Protein AF-A0A0J1GA18-F1 (afdb_monomer_lite)

pLDDT: mean 89.22, std 6.82, range [59.28, 95.38]

Sequence (38 aa):
MIPAPIHIGQNVWVGSNATILSGVTIGDGAVIAAGGIC

Secondary structure (DSSP, 8-state):
--PPPPEE-TT-EE-TT-B--TT-EEPTT-EEPTT-B-

Radius of gyration: 10.0 Å; chains: 1; bounding box: 19×16×28 Å

Structure (mmCIF, N/CA/C/O backbone):
data_AF-A0A0J1GA18-F1
#
_entry.id   AF-A0A0J1GA18-F1
#
loop_
_atom_site.group_PDB
_atom_site.id
_atom_site.type_symbol
_atom_site.label_atom_id
_atom_site.label_alt_id
_atom_site.label_comp_id
_atom_site.label_asym_id
_atom_site.label_entity_id
_atom_site.label_seq_id
_atom_site.pdbx_PDB_ins_code
_atom_site.Cartn_x
_atom_site.Cartn_y
_atom_site.Cartn_z
_atom_site.occupancy
_atom_site.B_iso_or_equiv
_atom_site.auth_seq_id
_atom_site.auth_comp_id
_atom_site.auth_asym_id
_atom_site.auth_atom_id
_atom_site.pdbx_PDB_model_num
ATOM 1 N N . MET A 1 1 ? 0.570 -0.826 21.416 1.00 59.28 1 MET A N 1
ATOM 2 C CA . MET A 1 1 ? 0.350 -0.411 20.014 1.00 59.28 1 MET A CA 1
ATOM 3 C C . MET A 1 1 ? -1.111 -0.029 19.866 1.00 59.28 1 MET A C 1
ATOM 5 O O . MET A 1 1 ? -1.958 -0.864 20.148 1.00 59.28 1 MET A O 1
ATOM 9 N N . ILE A 1 2 ? -1.402 1.234 19.553 1.00 80.44 2 ILE A N 1
ATOM 10 C CA . ILE A 1 2 ? -2.777 1.707 19.339 1.00 80.44 2 ILE A CA 1
ATOM 11 C C . ILE A 1 2 ? -3.061 1.507 17.844 1.00 80.44 2 ILE A C 1
ATOM 13 O O . ILE A 1 2 ? -2.348 2.106 17.040 1.00 80.44 2 ILE A O 1
ATOM 17 N N . PRO A 1 3 ? -4.007 0.642 17.443 1.00 78.25 3 PRO A N 1
ATOM 18 C CA . PRO A 1 3 ? -4.347 0.485 16.035 1.00 78.25 3 PRO A CA 1
ATOM 19 C C . PRO A 1 3 ? -4.949 1.792 15.508 1.00 78.25 3 PRO A C 1
ATOM 21 O O . PRO A 1 3 ? -5.968 2.257 16.015 1.00 78.25 3 PRO A O 1
ATOM 24 N N . ALA A 1 4 ? -4.303 2.388 14.505 1.00 88.31 4 ALA A N 1
ATOM 25 C CA . ALA A 1 4 ? -4.834 3.526 13.762 1.00 88.31 4 ALA A CA 1
ATOM 26 C C . ALA A 1 4 ? -5.376 3.041 12.406 1.00 88.31 4 ALA A C 1
ATOM 28 O O . ALA A 1 4 ? -4.730 2.202 11.767 1.00 88.31 4 ALA A O 1
ATOM 29 N N . PRO A 1 5 ? -6.551 3.530 11.971 1.00 89.94 5 PRO A N 1
ATOM 30 C CA . PRO A 1 5 ? -7.166 3.107 10.720 1.00 89.94 5 PRO A CA 1
ATOM 31 C C . PRO A 1 5 ? -6.287 3.480 9.523 1.00 89.94 5 PRO A C 1
ATOM 33 O O . PRO A 1 5 ? -5.625 4.518 9.522 1.00 89.94 5 PRO A O 1
ATOM 36 N N . ILE A 1 6 ? -6.294 2.620 8.508 1.00 92.56 6 ILE A N 1
ATOM 37 C CA . ILE A 1 6 ? -5.675 2.878 7.209 1.00 92.56 6 ILE A CA 1
ATOM 38 C C . ILE A 1 6 ? -6.810 3.203 6.244 1.00 92.56 6 ILE A C 1
ATOM 40 O O . ILE A 1 6 ? -7.748 2.416 6.107 1.00 92.56 6 ILE A O 1
ATOM 44 N N . HIS A 1 7 ? -6.730 4.349 5.578 1.00 93.19 7 HIS A N 1
ATOM 45 C CA . HIS A 1 7 ? -7.685 4.712 4.536 1.00 93.19 7 HIS A CA 1
ATOM 46 C C . HIS A 1 7 ? -7.101 4.355 3.177 1.00 93.19 7 HIS A C 1
ATOM 48 O O . HIS A 1 7 ? -6.013 4.810 2.839 1.00 93.19 7 HIS A O 1
ATOM 54 N N . ILE A 1 8 ? -7.822 3.544 2.404 1.00 92.06 8 ILE A N 1
ATOM 55 C CA . ILE A 1 8 ? -7.445 3.184 1.037 1.00 92.06 8 ILE A CA 1
ATOM 56 C C . ILE A 1 8 ? -8.540 3.680 0.101 1.00 92.06 8 ILE A C 1
ATOM 58 O O . ILE A 1 8 ? -9.698 3.288 0.242 1.00 92.06 8 ILE A O 1
ATOM 62 N N . GLY A 1 9 ? -8.163 4.560 -0.823 1.00 93.25 9 GLY A N 1
ATOM 63 C CA . GLY A 1 9 ? -9.041 5.078 -1.863 1.00 93.25 9 GLY A CA 1
ATOM 64 C C . GLY A 1 9 ? -9.452 4.029 -2.900 1.00 93.25 9 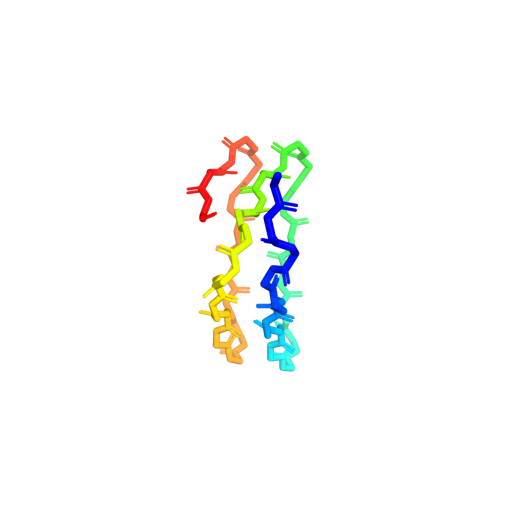GLY A C 1
ATOM 65 O O . GLY A 1 9 ? -9.105 2.848 -2.845 1.00 93.25 9 GLY A O 1
ATOM 66 N N . GLN A 1 10 ? -10.214 4.479 -3.884 1.00 95.31 10 GLN A N 1
ATOM 67 C CA . GLN A 1 10 ? -10.648 3.723 -5.048 1.00 95.31 10 GLN A CA 1
ATOM 68 C C . GLN A 1 10 ? -9.489 3.515 -6.033 1.00 95.31 10 GLN A C 1
ATOM 70 O O . GLN A 1 10 ? -8.634 4.380 -6.213 1.00 95.31 10 GLN A O 1
ATOM 75 N N . A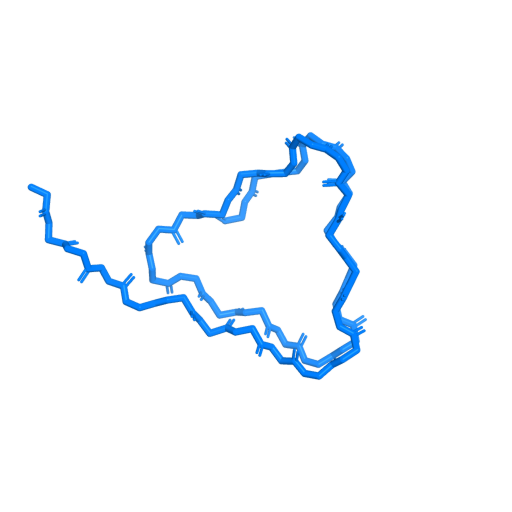SN A 1 11 ? -9.490 2.376 -6.733 1.00 94.31 11 ASN A N 1
ATOM 76 C CA . ASN A 1 11 ? -8.550 2.088 -7.824 1.00 94.31 11 ASN A CA 1
ATOM 77 C C . ASN A 1 11 ? -7.057 2.143 -7.419 1.00 94.31 11 ASN A C 1
ATOM 79 O O . ASN A 1 11 ? -6.202 2.521 -8.219 1.00 94.31 11 ASN A O 1
ATOM 83 N N . VAL A 1 12 ? -6.754 1.778 -6.170 1.00 93.81 12 VAL A N 1
ATOM 84 C CA . VAL A 1 12 ? -5.386 1.686 -5.644 1.00 93.81 12 VAL A CA 1
ATOM 85 C C . VAL A 1 12 ? -4.734 0.378 -6.078 1.00 93.81 12 VAL A C 1
ATOM 87 O O . VAL A 1 12 ? -5.350 -0.688 -6.021 1.00 93.81 12 VAL A O 1
ATOM 90 N N . TRP A 1 13 ? -3.461 0.448 -6.459 1.00 93.06 13 TRP A N 1
ATOM 91 C CA . TRP A 1 13 ? -2.663 -0.719 -6.811 1.00 93.06 13 TRP A CA 1
ATOM 92 C C . TRP A 1 13 ? -1.559 -0.945 -5.784 1.00 93.06 13 TRP A C 1
ATOM 94 O O . TRP A 1 13 ? -0.698 -0.091 -5.594 1.00 93.06 13 TRP A O 1
ATOM 104 N N . VAL A 1 14 ? -1.591 -2.091 -5.104 1.00 91.94 14 VAL A N 1
ATOM 105 C CA . VAL A 1 14 ? -0.621 -2.436 -4.059 1.00 91.94 14 VAL A CA 1
ATOM 106 C C . VAL A 1 14 ? 0.337 -3.489 -4.594 1.00 91.94 14 VAL A C 1
ATOM 108 O O . VAL A 1 14 ? -0.056 -4.624 -4.861 1.00 91.94 14 VAL A O 1
ATOM 111 N N . GLY A 1 15 ? 1.597 -3.103 -4.773 1.00 91.88 15 GLY A N 1
ATOM 112 C CA . GLY A 1 15 ? 2.661 -3.999 -5.199 1.00 91.88 15 GLY A CA 1
ATOM 113 C C . GLY A 1 15 ? 2.988 -5.059 -4.146 1.00 91.88 15 GLY A C 1
ATOM 114 O O . GLY A 1 15 ? 2.803 -4.864 -2.944 1.00 91.88 15 GLY A O 1
ATOM 115 N N . SER A 1 16 ? 3.503 -6.201 -4.598 1.00 92.00 16 SER A N 1
ATOM 116 C CA . SER A 1 16 ? 3.893 -7.311 -3.722 1.00 92.00 16 SER A CA 1
ATOM 117 C C . SER A 1 16 ? 4.901 -6.869 -2.656 1.00 92.00 16 SER A C 1
ATOM 119 O O . SER A 1 16 ? 5.854 -6.156 -2.962 1.00 92.00 16 SER A O 1
ATOM 121 N N . ASN A 1 17 ? 4.732 -7.333 -1.413 1.00 92.00 17 ASN A N 1
ATOM 122 C CA . ASN A 1 17 ? 5.595 -6.968 -0.278 1.00 92.00 17 ASN A CA 1
ATOM 123 C C . ASN A 1 17 ? 5.569 -5.463 0.082 1.00 92.00 17 ASN A C 1
ATOM 125 O O . ASN A 1 17 ? 6.530 -4.931 0.628 1.00 92.00 17 ASN A O 1
ATOM 129 N N . ALA A 1 18 ? 4.488 -4.750 -0.241 1.00 91.94 18 ALA A N 1
ATOM 130 C CA . ALA A 1 18 ? 4.267 -3.411 0.293 1.00 91.94 18 ALA A CA 1
ATOM 131 C C . ALA A 1 18 ? 3.909 -3.467 1.789 1.00 91.94 18 ALA A C 1
ATOM 133 O O . ALA A 1 18 ? 3.112 -4.306 2.213 1.00 91.94 18 ALA A O 1
ATOM 134 N N . THR A 1 19 ? 4.468 -2.552 2.581 1.00 90.88 19 THR A N 1
ATOM 135 C CA . THR A 1 19 ? 4.150 -2.381 4.006 1.00 90.88 19 THR A CA 1
ATOM 136 C C . THR A 1 19 ? 3.443 -1.049 4.208 1.00 90.88 19 THR A C 1
ATOM 138 O O . THR A 1 19 ? 4.000 -0.009 3.877 1.00 90.88 19 THR A O 1
ATOM 141 N N . ILE A 1 20 ? 2.230 -1.074 4.764 1.00 91.00 20 ILE A N 1
ATOM 142 C CA . ILE A 1 20 ? 1.453 0.133 5.075 1.00 91.00 20 ILE A CA 1
ATOM 143 C C . ILE A 1 20 ? 1.364 0.268 6.595 1.00 91.00 20 ILE A C 1
ATOM 145 O O . ILE A 1 20 ? 0.895 -0.644 7.280 1.00 91.00 20 ILE A O 1
ATOM 149 N N . LEU A 1 21 ? 1.832 1.394 7.123 1.00 90.94 21 LEU A N 1
ATOM 150 C CA . LEU A 1 21 ? 1.835 1.698 8.545 1.00 90.94 21 LEU A CA 1
ATOM 151 C C . LEU A 1 21 ? 0.464 2.194 9.023 1.00 90.94 21 LEU A C 1
ATOM 153 O O . LEU A 1 21 ? -0.376 2.693 8.274 1.00 90.94 21 LEU A O 1
ATOM 157 N N . SER A 1 22 ? 0.226 2.045 10.324 1.00 90.06 22 SER A N 1
ATOM 158 C CA . SER A 1 22 ? -1.013 2.486 10.964 1.00 90.06 22 SER A CA 1
ATOM 159 C C . SER A 1 22 ? -1.172 4.008 10.865 1.00 90.06 22 SER A C 1
ATOM 161 O O . SER A 1 22 ? -0.275 4.735 11.291 1.00 90.06 22 SER A O 1
ATOM 163 N N . GLY A 1 23 ? -2.324 4.484 10.383 1.00 90.56 23 GLY A N 1
ATOM 164 C CA . GLY A 1 23 ? -2.629 5.915 10.233 1.00 90.56 23 GLY A CA 1
ATOM 165 C C . GLY A 1 23 ? -2.380 6.487 8.833 1.00 90.56 23 GLY A C 1
ATOM 166 O O . GLY A 1 23 ? -2.584 7.680 8.615 1.00 90.56 23 GLY A O 1
ATOM 167 N N . VAL A 1 24 ? -1.962 5.655 7.878 1.00 92.25 24 VAL A N 1
ATOM 168 C CA . VAL A 1 24 ? -1.710 6.071 6.494 1.00 92.25 24 VAL A CA 1
ATOM 169 C C . VAL A 1 24 ? -3.020 6.241 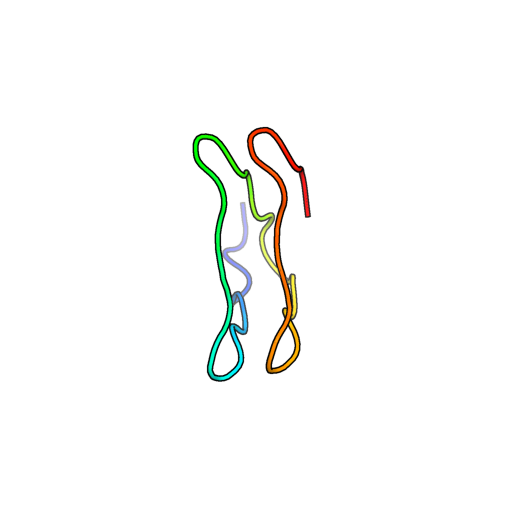5.726 1.00 92.25 24 VAL A C 1
ATOM 171 O O . VAL A 1 24 ? -3.955 5.450 5.858 1.00 92.25 24 VAL A O 1
ATOM 174 N N . THR A 1 25 ? -3.080 7.284 4.899 1.00 92.94 25 THR A N 1
ATOM 175 C CA . THR A 1 25 ? -4.177 7.525 3.95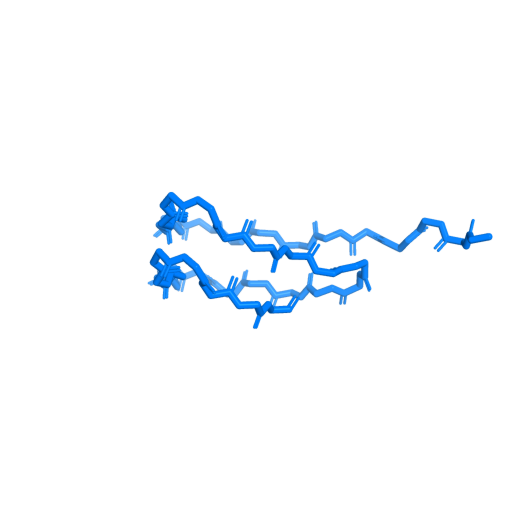6 1.00 92.94 25 THR A CA 1
ATOM 176 C C . THR A 1 25 ? -3.634 7.466 2.534 1.00 92.94 25 THR A C 1
ATOM 178 O O . THR A 1 25 ? -2.795 8.275 2.147 1.00 92.94 25 THR A O 1
ATOM 181 N N . ILE A 1 26 ? -4.114 6.494 1.766 1.00 92.38 26 ILE A N 1
ATOM 182 C CA . ILE A 1 26 ? -3.780 6.262 0.366 1.00 92.38 26 ILE A CA 1
ATOM 183 C C . ILE A 1 26 ? -4.907 6.852 -0.479 1.00 92.38 26 ILE A C 1
ATOM 185 O O . ILE A 1 26 ? -6.057 6.429 -0.364 1.00 92.38 26 ILE A O 1
ATOM 189 N N . GLY A 1 27 ? -4.571 7.835 -1.311 1.00 93.12 27 GLY A N 1
ATOM 190 C CA . GLY A 1 27 ? -5.527 8.488 -2.205 1.00 93.12 27 GLY A CA 1
ATOM 191 C C . GLY A 1 27 ? -6.003 7.594 -3.353 1.00 93.12 27 GLY A C 1
ATOM 192 O O . GLY A 1 27 ? -5.412 6.552 -3.643 1.00 93.12 27 GLY A O 1
ATOM 193 N N . ASP A 1 28 ? -7.071 8.025 -4.023 1.00 95.38 28 ASP A N 1
ATOM 194 C CA . ASP A 1 28 ? -7.620 7.335 -5.190 1.00 95.38 28 ASP A CA 1
ATOM 195 C C . ASP A 1 28 ? -6.595 7.270 -6.338 1.00 95.38 28 ASP A C 1
ATOM 197 O O . ASP A 1 28 ? -5.894 8.241 -6.623 1.00 95.38 28 ASP A O 1
ATOM 201 N N . GLY A 1 29 ? -6.492 6.117 -7.004 1.00 92.38 29 GLY A N 1
ATOM 202 C CA . GLY A 1 29 ? -5.562 5.903 -8.121 1.00 92.38 29 GLY A CA 1
ATOM 203 C C . GLY A 1 29 ? -4.084 5.772 -7.731 1.00 92.38 29 GLY A C 1
ATOM 204 O O . GLY A 1 29 ? -3.225 5.730 -8.612 1.00 92.38 29 GLY A O 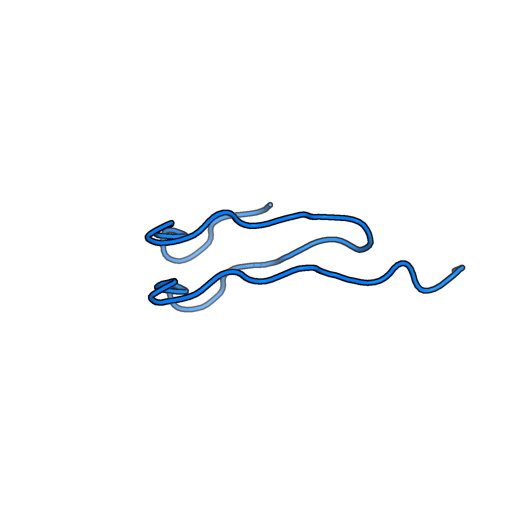1
ATOM 205 N N . ALA A 1 30 ? -3.762 5.713 -6.435 1.00 92.25 30 ALA A N 1
ATOM 206 C CA . ALA A 1 30 ? -2.386 5.555 -5.977 1.00 92.25 30 ALA A CA 1
ATOM 207 C C . ALA A 1 30 ? -1.813 4.171 -6.331 1.00 92.25 30 ALA A C 1
ATOM 209 O O . ALA A 1 30 ? -2.497 3.151 -6.249 1.00 92.25 30 ALA A O 1
ATOM 210 N N . VAL A 1 31 ? -0.523 4.130 -6.670 1.00 91.75 31 VAL 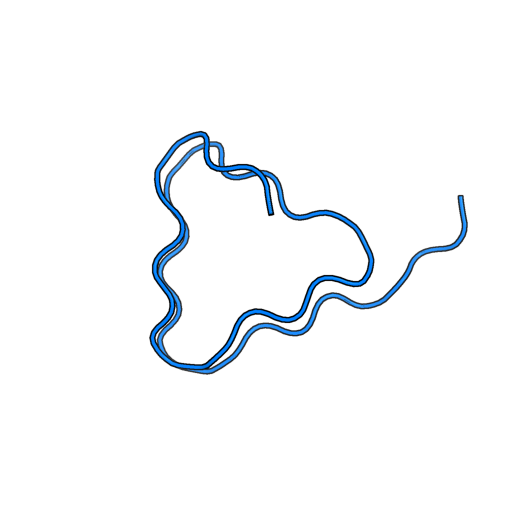A N 1
ATOM 211 C CA . VAL A 1 31 ? 0.218 2.891 -6.941 1.00 91.75 31 VAL A CA 1
ATOM 212 C C . VAL A 1 31 ? 1.358 2.773 -5.936 1.00 91.75 31 VAL A C 1
ATOM 214 O O . VAL A 1 31 ? 2.286 3.580 -5.945 1.00 91.75 31 VAL A O 1
ATOM 217 N N . ILE A 1 32 ? 1.299 1.761 -5.072 1.00 91.62 32 ILE A N 1
ATOM 218 C CA . ILE A 1 32 ? 2.378 1.406 -4.152 1.00 91.62 32 ILE A CA 1
ATOM 219 C C . ILE A 1 32 ? 3.292 0.409 -4.858 1.00 91.62 32 ILE A C 1
ATOM 221 O O . ILE A 1 32 ? 2.854 -0.664 -5.270 1.00 91.62 32 ILE A O 1
ATOM 225 N N . ALA A 1 33 ? 4.568 0.757 -5.003 1.00 90.88 33 ALA A N 1
ATOM 226 C CA . ALA A 1 33 ? 5.559 -0.126 -5.608 1.00 90.88 33 ALA A CA 1
ATOM 227 C C . ALA A 1 33 ? 5.781 -1.399 -4.769 1.00 90.88 33 ALA A C 1
ATOM 229 O O . ALA A 1 33 ? 5.590 -1.406 -3.552 1.00 90.88 33 ALA A O 1
ATOM 230 N N . ALA A 1 34 ? 6.228 -2.478 -5.416 1.00 86.81 34 ALA A N 1
ATOM 231 C CA . ALA A 1 34 ? 6.618 -3.696 -4.711 1.00 86.81 34 ALA A CA 1
ATOM 232 C C . ALA A 1 34 ? 7.780 -3.404 -3.741 1.00 86.81 34 ALA A C 1
ATOM 234 O O . ALA A 1 34 ? 8.769 -2.789 -4.137 1.00 86.81 34 ALA A O 1
ATOM 235 N N . GLY A 1 35 ? 7.653 -3.809 -2.475 1.00 83.44 35 GLY A N 1
ATOM 236 C CA . GLY A 1 35 ? 8.612 -3.457 -1.419 1.00 83.44 35 GLY A CA 1
ATOM 237 C C . GLY A 1 35 ? 8.500 -2.019 -0.890 1.00 83.44 35 GLY A C 1
ATOM 238 O O . GLY A 1 35 ? 9.338 -1.605 -0.092 1.00 83.44 35 GLY A O 1
ATOM 239 N N . GLY A 1 36 ? 7.503 -1.244 -1.333 1.00 82.94 36 GLY A N 1
ATOM 240 C CA . GLY A 1 36 ? 7.259 0.113 -0.848 1.00 82.94 36 GLY A CA 1
ATOM 241 C C . GLY A 1 36 ? 6.805 0.133 0.612 1.00 82.94 36 GLY A C 1
ATOM 242 O O . GLY A 1 36 ? 6.070 -0.751 1.052 1.00 82.94 36 GLY A O 1
ATOM 243 N N . ILE A 1 37 ? 7.234 1.149 1.360 1.00 79.69 37 ILE A N 1
ATOM 244 C CA . ILE A 1 37 ? 6.832 1.371 2.753 1.00 79.69 37 ILE A CA 1
ATOM 245 C C . ILE A 1 37 ? 6.100 2.711 2.808 1.00 79.69 37 ILE A C 1
ATOM 247 O O . ILE A 1 37 ? 6.648 3.720 2.359 1.00 79.69 37 ILE A O 1
ATOM 251 N N . CYS A 1 38 ? 4.865 2.700 3.305 1.00 75.75 38 CYS A N 1
ATOM 252 C CA . CYS A 1 38 ? 3.962 3.850 3.349 1.00 75.75 38 CYS A CA 1
ATOM 253 C C . CYS A 1 38 ? 3.504 4.115 4.775 1.00 75.75 38 CYS A C 1
ATOM 255 O O . CYS A 1 38 ? 3.212 3.122 5.479 1.00 75.75 38 CYS A O 1
#

Foldseek 3Di:
DDAADEAAEACEAEAACEAEDGPHYHYHNHYAHHVRYD